Protein AF-A0A5M3WH03-F1 (afdb_monomer)

Solvent-accessible surface area (backbone atoms only — not comparable to full-atom values): 4444 Å² total; per-residue (Å²): 136,57,67,38,74,51,68,50,77,55,76,75,41,72,44,81,86,47,97,56,68,29,21,32,37,38,36,28,30,66,94,42,78,44,73,49,78,27,76,41,64,67,61,31,50,53,53,51,47,52,54,51,50,36,54,71,71,70,45,48,22,28,45,87,79,57,36,38,56,73,62,57,57,70,71,74,119

Mean predicted aligned error: 5.27 Å

pLDDT: mean 86.23, std 11.93, range [33.62, 95.25]

Radius of gyration: 12.66 Å; Cα contacts (8 Å, |Δi|>4): 134; chains: 1; bounding box: 31×32×27 Å

Foldseek 3Di:
DAWALPKAWDDWDFDPPDPATKIKTWMAGVPDIDIDIDRDPVVSVVVSVVVVVCSVVVFIADRVVRHGPVVVVVVPD

Sequence (77 aa):
MNLSYDVKLWEIKRNQSSKAPSYVVRWAVGRKERSRSFRTKALAESFLSDLRQAAKRGEAFDIDTGLPVSIAQSKKT

Structure (mmCIF, N/CA/C/O backbone):
data_AF-A0A5M3WH03-F1
#
_entry.id   AF-A0A5M3WH03-F1
#
loop_
_atom_site.group_PDB
_atom_site.id
_atom_site.type_symbol
_atom_site.label_atom_id
_atom_site.label_alt_id
_atom_site.label_comp_id
_atom_site.label_asym_id
_atom_site.label_entity_id
_atom_site.label_seq_id
_atom_site.pdbx_PDB_ins_code
_atom_site.Cartn_x
_atom_site.Cartn_y
_atom_site.Cartn_z
_atom_site.occupancy
_atom_site.B_iso_or_equiv
_atom_site.auth_seq_id
_atom_site.auth_comp_id
_atom_site.auth_asym_id
_atom_site.auth_atom_id
_atom_site.pdbx_PDB_model_num
ATOM 1 N N . MET A 1 1 ? -18.653 -0.081 3.280 1.00 61.47 1 MET A N 1
ATOM 2 C CA . MET A 1 1 ? -17.230 0.315 3.213 1.00 61.47 1 MET A CA 1
ATOM 3 C C . MET A 1 1 ? -16.722 0.353 4.633 1.00 61.47 1 MET A C 1
ATOM 5 O O . MET A 1 1 ? -17.253 1.125 5.421 1.00 61.47 1 MET A O 1
ATOM 9 N N . ASN A 1 2 ? -15.808 -0.544 4.993 1.00 85.00 2 ASN A N 1
ATOM 10 C CA . ASN A 1 2 ? -15.307 -0.613 6.363 1.00 85.00 2 ASN A CA 1
ATOM 11 C C . ASN A 1 2 ? -13.931 0.044 6.375 1.00 85.00 2 ASN A C 1
ATOM 13 O O . ASN A 1 2 ? -12.941 -0.603 6.060 1.00 85.00 2 ASN A O 1
ATOM 17 N N . LEU A 1 3 ? -13.886 1.341 6.655 1.00 89.50 3 LEU A N 1
ATOM 18 C CA . LEU A 1 3 ? -12.677 2.147 6.516 1.00 89.50 3 LEU A CA 1
ATOM 19 C C . LEU A 1 3 ? -11.861 2.164 7.818 1.00 89.50 3 LEU A C 1
ATOM 21 O O . LEU A 1 3 ? -12.424 2.117 8.910 1.00 89.50 3 LEU A O 1
ATOM 25 N N . SER A 1 4 ? -10.537 2.233 7.713 1.00 90.25 4 SER A N 1
ATOM 26 C CA . SER A 1 4 ? -9.625 2.399 8.845 1.00 90.25 4 SER A CA 1
ATOM 27 C C . SER A 1 4 ? -8.390 3.203 8.449 1.00 90.25 4 SER A C 1
ATOM 29 O O . SER A 1 4 ? -7.956 3.172 7.299 1.00 90.25 4 SER A O 1
ATOM 31 N N . TYR A 1 5 ? -7.825 3.907 9.426 1.00 91.25 5 TYR A N 1
ATOM 32 C CA . TYR A 1 5 ? -6.570 4.653 9.305 1.00 91.25 5 TYR A CA 1
ATOM 33 C C . TYR A 1 5 ? -5.389 3.915 9.946 1.00 91.25 5 TYR A C 1
ATOM 35 O O . TYR A 1 5 ? -4.246 4.343 9.804 1.00 91.25 5 TYR A O 1
ATOM 43 N N . ASP A 1 6 ? -5.647 2.804 10.646 1.00 91.19 6 ASP A N 1
ATOM 44 C CA . ASP A 1 6 ? -4.592 1.964 11.207 1.00 91.19 6 ASP A CA 1
ATOM 45 C C . ASP A 1 6 ? -3.958 1.155 10.075 1.00 91.19 6 ASP A C 1
ATOM 47 O O . ASP A 1 6 ? -4.494 0.131 9.650 1.00 91.19 6 ASP A O 1
ATOM 51 N N . VAL A 1 7 ? -2.847 1.657 9.535 1.00 92.44 7 VAL A N 1
ATOM 52 C CA . VAL A 1 7 ? -2.149 1.033 8.410 1.00 92.44 7 VAL A CA 1
ATOM 53 C C . VAL A 1 7 ? -0.720 0.705 8.802 1.00 92.44 7 VAL A C 1
ATOM 55 O O . VAL A 1 7 ? 0.058 1.579 9.182 1.00 92.44 7 VAL A O 1
ATOM 58 N N . LYS A 1 8 ? -0.346 -0.565 8.651 1.00 93.62 8 LYS A N 1
ATOM 59 C CA . LYS A 1 8 ? 1.033 -1.029 8.837 1.00 93.62 8 LYS A CA 1
ATOM 60 C C . LYS A 1 8 ? 1.612 -1.434 7.498 1.00 93.62 8 LYS A C 1
ATOM 62 O O . LYS A 1 8 ? 1.024 -2.240 6.787 1.00 93.62 8 LYS A O 1
ATOM 67 N N . LEU A 1 9 ? 2.760 -0.866 7.153 1.00 93.88 9 LEU A N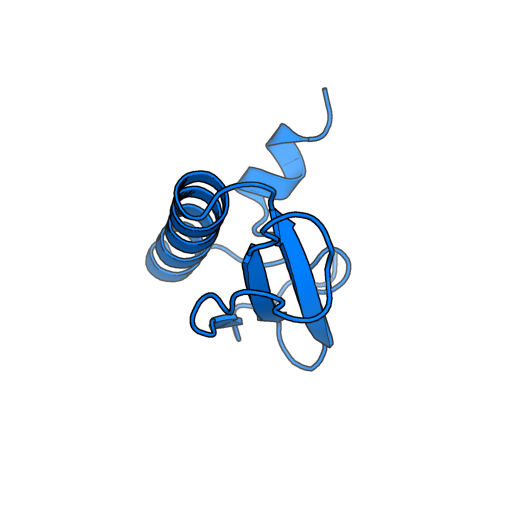 1
ATOM 68 C CA . LEU A 1 9 ? 3.448 -1.079 5.882 1.00 93.88 9 LEU A CA 1
ATOM 69 C C . LEU A 1 9 ? 4.779 -1.766 6.170 1.00 93.88 9 LEU A C 1
ATOM 71 O O . LEU A 1 9 ? 5.582 -1.248 6.943 1.00 93.88 9 LEU A O 1
ATOM 75 N N . TRP A 1 10 ? 5.020 -2.914 5.544 1.00 95.06 10 TRP A N 1
ATOM 76 C CA . TRP A 1 10 ? 6.294 -3.622 5.660 1.00 95.06 10 TRP A CA 1
ATOM 77 C C . TRP A 1 10 ? 7.198 -3.345 4.461 1.00 95.06 10 TRP A C 1
ATOM 79 O O . TRP A 1 10 ? 6.761 -2.884 3.405 1.00 95.06 10 TRP A O 1
ATOM 89 N N . GLU A 1 11 ? 8.479 -3.667 4.625 1.00 92.19 11 GLU A N 1
ATOM 90 C CA . GLU A 1 11 ? 9.450 -3.634 3.537 1.00 92.19 11 GLU A CA 1
ATOM 91 C C . GLU A 1 11 ? 9.171 -4.707 2.479 1.00 92.19 11 GLU A C 1
ATOM 93 O O . GLU A 1 11 ? 8.622 -5.781 2.752 1.00 92.19 11 GLU A O 1
ATOM 98 N N . ILE A 1 12 ? 9.584 -4.407 1.250 1.00 93.69 12 ILE A N 1
ATOM 99 C CA . ILE A 1 12 ? 9.403 -5.284 0.096 1.00 93.69 12 ILE A CA 1
ATOM 100 C C . ILE A 1 12 ? 10.331 -6.480 0.238 1.00 93.69 12 ILE A C 1
ATOM 102 O O . ILE A 1 12 ? 11.549 -6.329 0.318 1.00 93.69 12 ILE A O 1
ATOM 106 N N . LYS A 1 13 ? 9.762 -7.683 0.192 1.00 89.06 13 LYS A N 1
ATOM 107 C CA . LYS A 1 13 ? 10.540 -8.922 0.233 1.00 89.06 13 LYS A CA 1
ATOM 108 C C . LYS A 1 13 ? 10.578 -9.572 -1.138 1.00 89.06 13 LYS A C 1
ATOM 110 O O . LYS A 1 13 ? 9.546 -9.732 -1.786 1.00 89.06 13 LYS A O 1
ATOM 115 N N . ARG A 1 14 ? 11.765 -9.990 -1.579 1.00 85.81 14 ARG A N 1
ATOM 116 C CA . ARG A 1 14 ? 11.898 -10.852 -2.757 1.00 85.81 14 ARG A CA 1
ATOM 117 C C .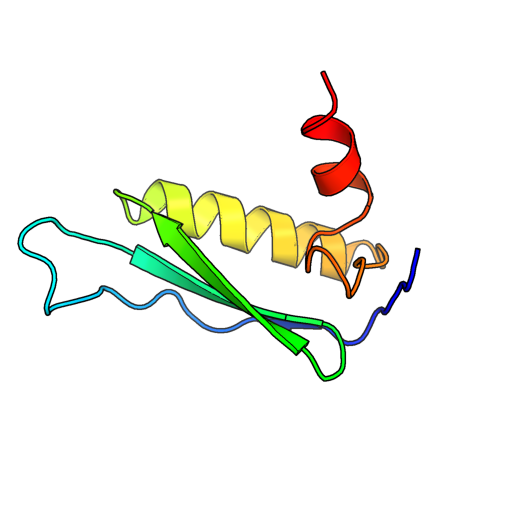 ARG A 1 14 ? 11.499 -12.274 -2.369 1.00 85.81 14 ARG A C 1
ATOM 119 O O . ARG A 1 14 ? 12.070 -12.842 -1.442 1.00 85.81 14 ARG A O 1
ATOM 126 N N . ASN A 1 15 ? 10.549 -12.852 -3.091 1.00 81.06 15 ASN A N 1
ATOM 127 C CA . ASN A 1 15 ? 10.257 -14.271 -3.003 1.00 81.06 15 ASN A CA 1
ATOM 128 C C . ASN A 1 15 ? 11.388 -15.038 -3.699 1.00 81.06 15 ASN A C 1
ATOM 130 O O . ASN A 1 15 ? 11.538 -14.960 -4.919 1.00 81.06 15 ASN A O 1
ATOM 134 N N . GLN A 1 16 ? 12.206 -15.724 -2.903 1.00 73.94 16 GLN A N 1
ATOM 135 C CA . GLN A 1 16 ? 13.335 -16.522 -3.386 1.00 73.94 16 GLN A CA 1
ATOM 136 C C . GLN A 1 16 ? 12.898 -17.896 -3.916 1.00 73.94 16 GLN A C 1
ATOM 138 O O . GLN A 1 16 ? 13.641 -18.517 -4.664 1.00 73.94 16 GLN A O 1
ATOM 143 N N . SER A 1 17 ? 11.692 -18.351 -3.556 1.00 76.44 17 SER A N 1
ATOM 144 C CA . SER A 1 17 ? 11.155 -19.661 -3.949 1.00 76.44 17 SER A CA 1
ATOM 145 C C . SER A 1 17 ? 10.555 -19.657 -5.366 1.00 76.44 17 SER A C 1
ATOM 147 O O . SER A 1 17 ? 10.444 -20.691 -6.021 1.00 76.44 17 SER A O 1
ATOM 149 N N . SER A 1 18 ? 10.193 -18.481 -5.891 1.00 73.44 18 SER A N 1
ATOM 150 C CA . SER A 1 18 ? 9.661 -18.358 -7.251 1.00 73.44 18 SER A CA 1
ATOM 151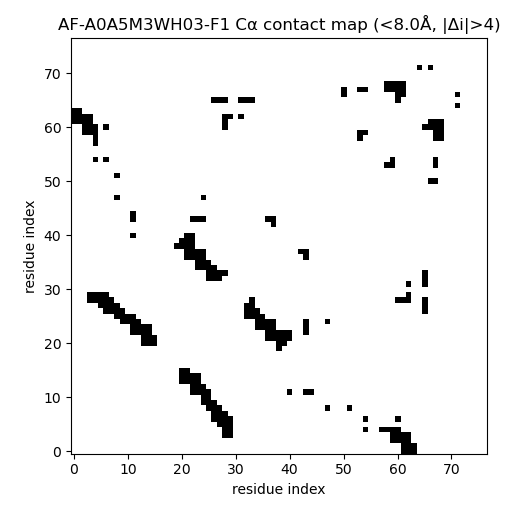 C C . SER A 1 18 ? 10.770 -18.438 -8.305 1.00 73.44 18 SER A C 1
ATOM 153 O O . SER A 1 18 ? 11.740 -17.686 -8.244 1.00 73.44 18 SER A O 1
ATOM 155 N N . LYS A 1 19 ? 10.565 -19.260 -9.349 1.00 74.31 19 LYS A N 1
ATOM 156 C CA . LYS A 1 19 ? 11.457 -19.342 -10.528 1.00 74.31 19 LYS A CA 1
ATOM 157 C C . LYS A 1 19 ? 11.688 -17.983 -11.210 1.00 74.31 19 LYS A C 1
ATOM 159 O O . LYS A 1 19 ? 12.743 -17.761 -11.790 1.00 74.31 19 LYS A O 1
ATOM 164 N N . ALA A 1 20 ? 10.713 -17.075 -11.130 1.00 74.69 20 ALA A N 1
ATOM 165 C CA . ALA A 1 20 ? 10.833 -15.693 -11.585 1.00 74.69 20 ALA A CA 1
ATOM 166 C C . ALA A 1 20 ? 10.955 -14.733 -10.386 1.00 74.69 20 ALA A C 1
ATOM 168 O O . ALA A 1 20 ? 10.228 -14.914 -9.398 1.00 74.69 20 ALA A O 1
ATOM 169 N N . PRO A 1 21 ? 11.806 -13.686 -10.466 1.00 72.62 21 PRO A N 1
ATOM 170 C CA . PRO A 1 21 ? 11.925 -12.695 -9.402 1.00 72.62 21 PRO A CA 1
ATOM 171 C C . PRO A 1 21 ? 10.551 -12.081 -9.124 1.00 72.62 21 PRO A C 1
ATOM 173 O O . PRO A 1 21 ? 9.948 -11.447 -9.983 1.00 72.62 21 PRO A O 1
ATOM 176 N N . SER A 1 22 ? 10.039 -12.322 -7.919 1.00 85.62 22 SER A N 1
ATOM 177 C CA . SER A 1 22 ? 8.750 -11.801 -7.472 1.00 85.62 22 SER A CA 1
ATOM 178 C C . SER A 1 22 ? 8.969 -10.978 -6.213 1.00 85.62 22 SER A C 1
ATOM 180 O O . SER A 1 22 ? 9.594 -11.444 -5.265 1.00 85.62 22 SER A O 1
ATOM 182 N N . TYR A 1 23 ? 8.469 -9.753 -6.198 1.00 91.94 23 TYR A N 1
ATOM 183 C CA . TYR A 1 23 ? 8.615 -8.800 -5.106 1.00 91.94 23 TYR A CA 1
ATOM 184 C C . TYR A 1 23 ? 7.272 -8.653 -4.410 1.00 91.94 23 TYR A C 1
ATOM 186 O O . TYR A 1 23 ? 6.282 -8.292 -5.039 1.00 91.94 23 TYR A O 1
ATOM 194 N N . VAL A 1 24 ? 7.222 -8.981 -3.126 1.00 92.50 24 VAL A N 1
ATOM 195 C CA . VAL A 1 24 ? 5.993 -8.996 -2.340 1.00 92.50 24 VAL A CA 1
ATOM 196 C C . VAL A 1 24 ? 5.952 -7.754 -1.467 1.00 92.50 24 VAL A C 1
ATOM 198 O O . VAL A 1 24 ? 6.826 -7.546 -0.624 1.00 92.50 24 VAL A O 1
ATOM 201 N N . VAL A 1 25 ? 4.911 -6.953 -1.662 1.00 94.50 25 VAL A N 1
ATOM 202 C CA . VAL A 1 25 ? 4.533 -5.863 -0.764 1.00 94.50 25 VAL A CA 1
ATOM 203 C C . VAL A 1 25 ? 3.542 -6.431 0.239 1.00 94.50 25 VAL A C 1
ATOM 205 O O . VAL A 1 25 ? 2.553 -7.050 -0.158 1.00 94.50 25 VAL A O 1
ATOM 208 N N . ARG A 1 26 ? 3.803 -6.232 1.531 1.00 94.50 26 ARG A N 1
ATOM 209 C CA . ARG A 1 26 ? 2.895 -6.604 2.620 1.00 94.50 26 ARG A CA 1
ATOM 210 C C . ARG A 1 26 ? 2.452 -5.352 3.352 1.00 94.50 26 ARG A C 1
ATOM 212 O O . ARG A 1 26 ? 3.270 -4.477 3.633 1.00 94.50 26 ARG A O 1
ATOM 219 N N . TRP A 1 27 ? 1.169 -5.285 3.667 1.00 95.25 27 TRP A N 1
ATOM 220 C CA . TRP A 1 27 ? 0.594 -4.220 4.476 1.00 95.25 27 TRP A CA 1
ATOM 221 C C . TRP A 1 27 ? -0.643 -4.734 5.207 1.00 95.25 27 TRP A C 1
ATOM 223 O O . TRP A 1 27 ? -1.173 -5.786 4.871 1.00 95.25 27 TRP A O 1
ATOM 233 N N . ALA A 1 28 ? -1.080 -4.033 6.239 1.00 94.25 28 ALA A N 1
ATOM 234 C CA . ALA A 1 28 ? -2.239 -4.399 7.031 1.00 94.25 28 ALA A CA 1
ATOM 235 C C . ALA A 1 28 ? -3.082 -3.160 7.247 1.00 94.25 28 ALA A C 1
ATOM 237 O O . ALA A 1 28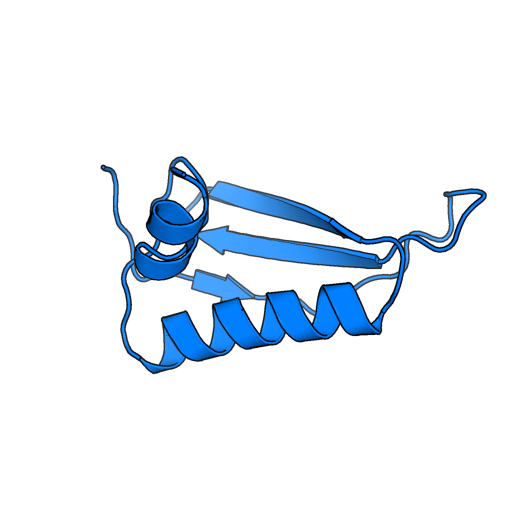 ? -2.540 -2.064 7.378 1.00 94.25 28 ALA A O 1
ATOM 238 N N . VAL A 1 29 ? -4.393 -3.363 7.264 1.00 94.00 29 VAL A N 1
ATOM 239 C CA . VAL A 1 29 ? -5.379 -2.323 7.536 1.00 94.00 29 VAL A CA 1
ATOM 240 C C . VAL A 1 29 ? -6.229 -2.814 8.702 1.00 94.00 29 VAL A C 1
ATOM 242 O O . VAL A 1 29 ? -6.950 -3.813 8.588 1.00 94.00 29 VAL A O 1
ATOM 245 N N . GLY A 1 30 ? -6.079 -2.172 9.858 1.00 90.88 30 GLY A N 1
ATOM 246 C CA . GLY A 1 30 ? -6.574 -2.670 11.134 1.00 90.88 30 GLY A CA 1
ATOM 247 C C . GLY A 1 30 ? -6.045 -4.077 11.427 1.00 90.88 30 GLY A C 1
ATOM 248 O O . GLY A 1 30 ? -4.845 -4.318 11.519 1.00 90.88 30 GLY A O 1
ATOM 249 N N . ARG A 1 31 ? -6.958 -5.050 11.542 1.00 88.75 31 ARG A N 1
ATOM 250 C CA . ARG A 1 31 ? -6.624 -6.454 11.855 1.00 88.75 31 ARG A CA 1
ATOM 251 C C . ARG A 1 31 ? -6.438 -7.352 10.628 1.00 88.75 31 ARG A C 1
ATOM 253 O O . ARG A 1 31 ? -6.195 -8.543 10.796 1.00 88.75 31 ARG A O 1
ATOM 260 N N . LYS A 1 32 ? -6.589 -6.827 9.406 1.00 91.25 32 LYS A N 1
ATOM 261 C CA . LYS A 1 32 ? -6.485 -7.630 8.179 1.00 91.25 32 LYS A CA 1
ATOM 262 C C . LYS A 1 32 ? -5.149 -7.389 7.484 1.00 91.25 32 LYS A C 1
ATOM 264 O O . LYS A 1 32 ? -4.895 -6.296 6.982 1.00 91.25 32 LYS A O 1
ATOM 269 N N . GLU A 1 33 ? -4.326 -8.430 7.413 1.00 93.75 33 GLU A N 1
ATOM 270 C CA . GLU A 1 33 ? -3.111 -8.438 6.598 1.00 93.75 33 GLU A CA 1
ATOM 271 C C . GLU A 1 33 ? -3.431 -8.634 5.113 1.00 93.75 33 GLU A C 1
ATOM 273 O O . GLU A 1 33 ? -4.354 -9.350 4.722 1.00 93.75 33 GLU A O 1
ATOM 278 N N . ARG A 1 34 ? -2.626 -7.997 4.271 1.00 92.75 34 ARG A N 1
ATOM 279 C CA . ARG A 1 34 ? -2.700 -8.027 2.817 1.00 92.75 34 ARG A CA 1
ATOM 280 C C . ARG A 1 34 ? -1.312 -8.180 2.237 1.00 92.75 34 ARG A C 1
ATOM 282 O O . ARG A 1 34 ? -0.304 -7.738 2.792 1.00 92.75 34 ARG A O 1
ATOM 289 N N . SER A 1 35 ? -1.268 -8.819 1.080 1.00 91.94 35 SER A N 1
ATOM 290 C CA . SER A 1 35 ? -0.042 -8.942 0.317 1.00 91.94 35 SER A CA 1
ATOM 291 C C . SER A 1 35 ? -0.330 -8.880 -1.171 1.00 91.94 35 SER A C 1
ATOM 293 O O . SER A 1 35 ? -1.397 -9.289 -1.630 1.00 91.94 35 SER A O 1
ATOM 295 N N . ARG A 1 36 ? 0.628 -8.349 -1.924 1.00 90.50 36 ARG A N 1
ATOM 296 C CA . ARG A 1 36 ? 0.577 -8.313 -3.382 1.00 90.50 36 ARG A CA 1
ATOM 297 C C . ARG A 1 36 ? 1.962 -8.550 -3.952 1.00 90.50 36 ARG A C 1
ATOM 299 O O . ARG A 1 36 ? 2.936 -7.953 -3.496 1.00 90.50 36 ARG A O 1
ATOM 306 N N . SER A 1 37 ? 2.040 -9.434 -4.939 1.00 90.25 37 SER A N 1
ATOM 307 C CA . SER A 1 37 ? 3.269 -9.769 -5.650 1.00 90.25 37 SER A CA 1
ATOM 308 C C . SER A 1 37 ? 3.398 -8.971 -6.950 1.00 90.25 37 SER A C 1
ATOM 310 O O . SER A 1 37 ? 2.424 -8.734 -7.664 1.00 90.25 37 SER A O 1
ATOM 312 N N . PHE A 1 38 ? 4.627 -8.572 -7.259 1.00 90.44 38 PHE A N 1
ATOM 313 C CA . PHE A 1 38 ? 5.009 -7.812 -8.446 1.00 90.44 38 PHE A CA 1
ATOM 314 C C . PHE A 1 38 ? 6.197 -8.476 -9.140 1.00 90.44 38 PHE A C 1
ATOM 316 O O . PHE A 1 38 ? 7.026 -9.111 -8.492 1.00 90.44 38 PHE A O 1
ATOM 323 N N . ARG A 1 39 ? 6.307 -8.311 -10.463 1.00 88.38 39 ARG A N 1
ATOM 324 C CA . ARG A 1 39 ? 7.401 -8.902 -11.259 1.00 88.38 39 ARG A CA 1
ATOM 325 C C . ARG A 1 39 ? 8.738 -8.173 -11.108 1.00 88.38 39 ARG A C 1
ATOM 327 O O . ARG A 1 39 ? 9.785 -8.764 -11.332 1.00 88.38 39 ARG A O 1
ATOM 334 N N . THR A 1 40 ? 8.720 -6.892 -10.751 1.00 90.38 40 THR A N 1
ATOM 335 C CA . THR A 1 40 ? 9.936 -6.080 -10.603 1.00 90.38 40 THR A CA 1
ATOM 336 C C . THR A 1 40 ? 9.916 -5.323 -9.283 1.00 90.38 40 THR A C 1
ATOM 338 O O . THR A 1 40 ? 8.846 -5.020 -8.745 1.00 90.38 40 THR A O 1
ATOM 341 N N . LYS A 1 41 ? 11.109 -5.008 -8.762 1.00 90.12 41 LYS A N 1
ATOM 342 C CA . LYS A 1 41 ? 11.257 -4.237 -7.522 1.00 90.12 41 LYS A CA 1
ATOM 343 C C . LYS A 1 41 ? 10.640 -2.849 -7.671 1.00 90.12 41 LYS A C 1
ATOM 3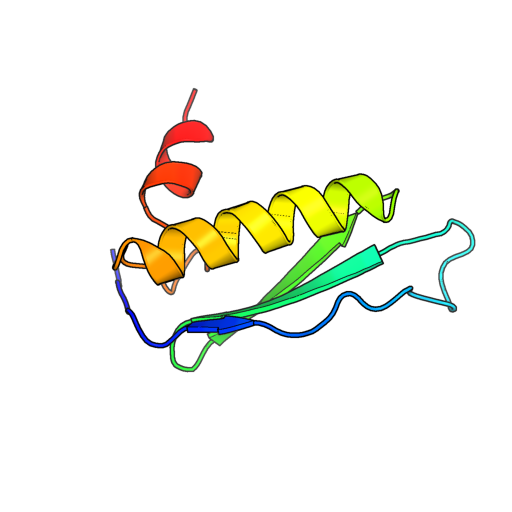45 O O . LYS A 1 41 ? 9.863 -2.449 -6.818 1.00 90.12 41 LYS A O 1
ATOM 350 N N . ALA A 1 42 ? 10.895 -2.192 -8.803 1.00 92.31 42 ALA A N 1
ATOM 351 C CA . ALA A 1 42 ? 10.383 -0.859 -9.100 1.00 92.31 42 ALA A CA 1
ATOM 352 C C . ALA A 1 42 ? 8.845 -0.786 -9.055 1.00 92.31 42 ALA A C 1
ATOM 354 O O . ALA A 1 42 ? 8.296 0.157 -8.494 1.00 92.31 42 ALA A O 1
ATOM 355 N N . LEU A 1 43 ? 8.137 -1.802 -9.573 1.00 93.12 43 LEU A N 1
ATOM 356 C CA . LEU A 1 43 ? 6.671 -1.854 -9.492 1.00 93.12 43 LEU A CA 1
ATOM 357 C C . LEU A 1 43 ? 6.181 -2.006 -8.046 1.00 93.12 43 LEU A C 1
ATOM 359 O O . LEU A 1 43 ? 5.211 -1.363 -7.649 1.00 93.12 43 LEU A O 1
ATOM 363 N N . ALA A 1 44 ? 6.863 -2.833 -7.250 1.00 93.56 44 ALA A N 1
ATOM 364 C CA . ALA A 1 44 ? 6.560 -2.977 -5.831 1.00 93.56 44 ALA A CA 1
ATOM 365 C C . ALA A 1 44 ? 6.858 -1.687 -5.043 1.00 93.56 44 ALA A C 1
ATOM 367 O O . ALA A 1 44 ? 6.075 -1.314 -4.174 1.00 93.56 44 ALA A O 1
ATOM 368 N N . GLU A 1 45 ? 7.959 -0.997 -5.352 1.00 94.56 45 GLU A N 1
ATOM 369 C CA . GLU A 1 45 ? 8.359 0.272 -4.728 1.00 94.56 45 GLU A CA 1
ATOM 370 C C . GLU A 1 45 ? 7.388 1.399 -5.064 1.00 94.56 45 GLU A C 1
ATOM 372 O O . GLU A 1 45 ? 6.965 2.114 -4.158 1.00 94.56 45 GLU A O 1
ATOM 377 N N . SER A 1 46 ? 6.971 1.510 -6.326 1.00 94.12 46 SER A N 1
ATOM 378 C CA . SER A 1 46 ? 5.940 2.461 -6.747 1.00 94.12 46 SER A CA 1
ATOM 379 C C . SER A 1 46 ? 4.634 2.216 -5.990 1.00 94.12 46 SER A C 1
ATOM 381 O O . SER A 1 46 ? 4.119 3.140 -5.369 1.00 94.12 46 SER A O 1
ATOM 383 N N . PHE A 1 47 ? 4.157 0.968 -5.930 1.00 93.56 47 PHE A N 1
ATOM 384 C CA . PHE A 1 47 ? 2.934 0.643 -5.193 1.00 93.56 47 PHE A CA 1
ATOM 385 C C . PHE A 1 47 ? 3.0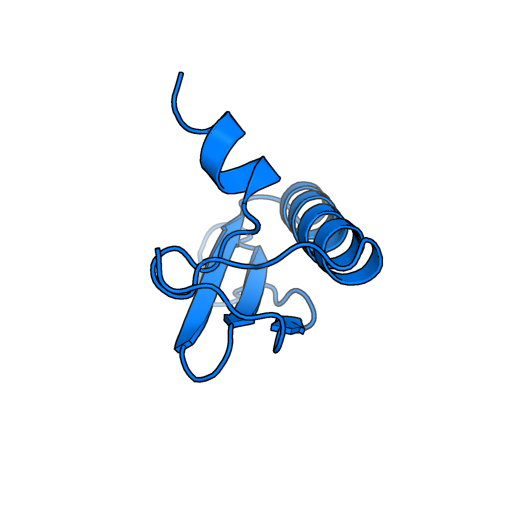57 0.917 -3.685 1.00 93.56 47 PHE A C 1
ATOM 387 O O . PHE A 1 47 ? 2.146 1.476 -3.080 1.00 93.56 47 PHE A O 1
ATOM 394 N N . LEU A 1 48 ? 4.185 0.562 -3.061 1.00 94.25 48 LEU A N 1
ATOM 395 C CA . LEU A 1 48 ? 4.425 0.859 -1.647 1.00 94.25 48 LEU A CA 1
ATOM 396 C C . LEU A 1 48 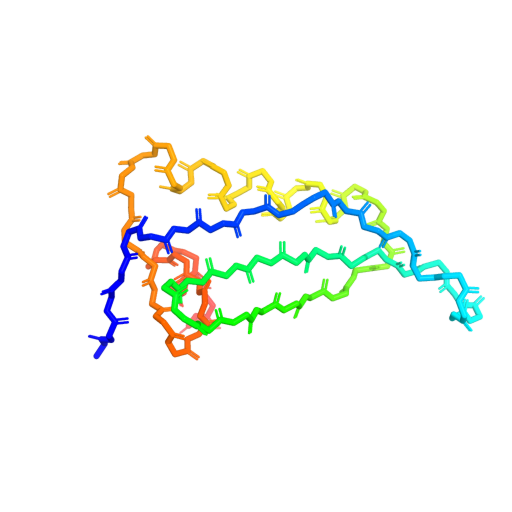? 4.487 2.373 -1.386 1.00 94.25 48 LEU A C 1
ATOM 398 O O . LEU A 1 48 ? 3.996 2.836 -0.356 1.00 94.25 48 LEU A O 1
ATOM 402 N N . SER A 1 49 ? 5.075 3.139 -2.308 1.00 94.62 49 SER A N 1
ATOM 403 C CA . SER A 1 49 ? 5.109 4.601 -2.250 1.00 94.62 49 SER A CA 1
ATOM 404 C C . SER A 1 49 ? 3.701 5.188 -2.303 1.00 94.62 49 SER A C 1
ATOM 406 O O . SER A 1 49 ? 3.366 6.037 -1.483 1.00 94.62 49 SER A O 1
ATOM 408 N N . ASP A 1 50 ? 2.842 4.692 -3.192 1.00 92.62 50 ASP A N 1
ATOM 409 C CA . ASP A 1 50 ? 1.430 5.076 -3.259 1.00 92.62 50 ASP A CA 1
ATOM 410 C C . ASP A 1 50 ? 0.694 4.847 -1.931 1.00 92.62 50 ASP A C 1
ATOM 412 O O . ASP A 1 50 ? 0.047 5.762 -1.415 1.00 92.62 50 ASP A O 1
ATOM 416 N N . LEU A 1 51 ? 0.859 3.670 -1.313 1.00 93.50 51 LEU A N 1
ATOM 417 C CA . LEU A 1 51 ? 0.265 3.386 -0.001 1.00 93.50 51 LEU A CA 1
ATOM 418 C C . LEU A 1 51 ? 0.811 4.322 1.090 1.00 93.50 51 LEU A C 1
ATOM 420 O O . LEU A 1 51 ? 0.047 4.838 1.904 1.00 93.50 51 LEU A O 1
ATOM 424 N N . ARG A 1 52 ? 2.125 4.582 1.103 1.00 94.06 52 ARG A N 1
ATOM 425 C CA . ARG A 1 52 ? 2.746 5.527 2.047 1.00 94.06 52 ARG A CA 1
ATOM 426 C C . ARG A 1 52 ? 2.208 6.940 1.869 1.00 94.06 52 ARG A C 1
ATOM 428 O O . ARG A 1 52 ? 1.950 7.616 2.859 1.00 94.06 52 ARG A O 1
ATOM 435 N N . GLN A 1 53 ? 2.041 7.390 0.629 1.00 94.06 53 GLN A N 1
ATOM 436 C CA . GLN A 1 53 ? 1.508 8.714 0.335 1.00 94.06 53 GLN A CA 1
ATOM 437 C C . GLN A 1 53 ? 0.042 8.826 0.756 1.00 94.06 53 GLN A C 1
ATOM 439 O O . GLN A 1 53 ? -0.318 9.817 1.382 1.00 94.06 53 GLN A O 1
ATOM 444 N N . ALA A 1 54 ? -0.782 7.810 0.491 1.00 91.81 54 ALA A N 1
ATOM 445 C CA . ALA A 1 54 ? -2.165 7.777 0.959 1.00 91.81 54 ALA A CA 1
ATOM 446 C C . ALA A 1 54 ? -2.251 7.840 2.493 1.00 91.81 54 ALA A C 1
ATOM 448 O O . ALA A 1 54 ? -2.970 8.678 3.033 1.00 91.81 54 ALA A O 1
ATOM 449 N N . ALA A 1 55 ? -1.439 7.047 3.199 1.00 90.81 55 ALA A N 1
ATOM 450 C CA . ALA A 1 55 ? -1.362 7.106 4.658 1.00 90.81 55 ALA A CA 1
ATOM 451 C C . ALA A 1 55 ? -0.889 8.485 5.156 1.00 90.81 55 ALA A C 1
ATOM 453 O O . ALA A 1 55 ? -1.484 9.052 6.069 1.00 90.81 55 ALA A O 1
ATOM 454 N N . LYS A 1 56 ? 0.132 9.076 4.516 1.00 92.12 56 LYS A N 1
ATOM 455 C CA . LYS A 1 56 ? 0.650 10.414 4.852 1.00 92.12 56 LYS A CA 1
ATOM 456 C C . LYS A 1 56 ? -0.386 11.521 4.638 1.00 92.12 56 LYS A C 1
ATOM 458 O O . LYS A 1 56 ? -0.397 12.488 5.391 1.00 92.12 56 LYS A O 1
ATOM 463 N N . ARG A 1 57 ? -1.249 11.391 3.628 1.00 91.00 57 ARG A N 1
ATOM 464 C CA . ARG A 1 57 ? -2.360 12.322 3.371 1.00 91.00 57 ARG A CA 1
ATOM 465 C C . ARG A 1 57 ? -3.506 12.193 4.383 1.00 91.00 57 ARG A C 1
ATOM 467 O O . ARG A 1 57 ? -4.437 12.986 4.315 1.00 91.00 57 ARG A O 1
ATOM 474 N N . GLY A 1 58 ? -3.462 11.215 5.291 1.00 90.25 58 GLY A N 1
ATOM 475 C CA . GLY A 1 58 ? -4.581 10.914 6.183 1.00 90.25 58 GLY A CA 1
ATOM 476 C C . GLY A 1 58 ? -5.765 10.307 5.432 1.00 90.25 58 GLY A C 1
ATOM 477 O O . GLY A 1 58 ? -6.913 10.511 5.812 1.00 90.25 58 GLY A O 1
ATOM 478 N N . GLU A 1 59 ? -5.502 9.598 4.334 1.00 91.19 59 GLU A N 1
ATOM 479 C CA . GLU A 1 59 ? -6.537 8.930 3.557 1.00 91.19 59 GLU A CA 1
ATOM 480 C C . GLU A 1 59 ? -6.973 7.638 4.256 1.00 91.19 59 GLU A C 1
ATOM 482 O O . GLU A 1 59 ? -6.148 6.895 4.793 1.00 91.19 59 GLU A O 1
ATOM 487 N N . ALA A 1 60 ? -8.276 7.360 4.248 1.00 89.00 60 ALA A N 1
ATOM 488 C CA . ALA A 1 60 ? -8.801 6.134 4.825 1.00 89.00 60 ALA A CA 1
ATOM 489 C C . ALA A 1 60 ? -8.521 4.937 3.906 1.00 89.00 60 ALA A C 1
ATOM 491 O O . ALA A 1 60 ? -8.564 5.049 2.678 1.00 89.00 60 ALA A O 1
ATOM 492 N N . PHE A 1 61 ? -8.277 3.776 4.502 1.00 93.06 61 PHE A N 1
ATOM 493 C CA . PHE A 1 61 ? -8.095 2.521 3.787 1.00 93.06 61 PHE A CA 1
ATOM 494 C C . PHE A 1 61 ? -9.308 1.641 4.010 1.00 93.06 61 PHE A C 1
ATOM 496 O O . PHE A 1 61 ? -9.768 1.471 5.138 1.00 93.06 61 PHE A O 1
ATOM 503 N N . ASP A 1 62 ? -9.830 1.056 2.943 1.00 90.94 62 ASP A N 1
ATOM 504 C CA . ASP A 1 62 ? -10.900 0.083 3.063 1.00 90.94 62 ASP A CA 1
ATOM 505 C C . ASP A 1 62 ? -10.322 -1.247 3.560 1.00 90.94 62 ASP A C 1
ATOM 507 O O . ASP A 1 62 ? -9.403 -1.805 2.973 1.00 90.94 62 ASP A O 1
ATOM 511 N N . ILE A 1 63 ? -10.837 -1.756 4.676 1.00 88.69 63 ILE A N 1
ATOM 512 C CA . ILE A 1 63 ? -10.381 -2.994 5.322 1.00 88.69 63 ILE A CA 1
ATOM 513 C C . ILE A 1 63 ? -10.661 -4.214 4.429 1.00 88.69 63 ILE A C 1
ATOM 515 O O . ILE A 1 63 ? -9.922 -5.208 4.457 1.00 88.69 63 ILE A O 1
ATOM 519 N N . ASP A 1 64 ? -11.724 -4.169 3.626 1.00 86.06 64 ASP A N 1
ATOM 520 C CA . ASP A 1 64 ? -12.147 -5.298 2.801 1.00 86.06 64 ASP A CA 1
ATOM 521 C C . ASP A 1 64 ? -11.308 -5.483 1.532 1.00 86.06 64 ASP A C 1
ATOM 523 O O . ASP A 1 64 ? -11.041 -6.606 1.108 1.00 86.06 64 ASP A O 1
ATOM 527 N N . THR A 1 65 ? -10.778 -4.398 0.988 1.00 85.38 65 THR A N 1
ATOM 528 C CA . THR A 1 65 ? -9.840 -4.421 -0.143 1.00 85.38 65 THR A CA 1
ATOM 529 C C . THR A 1 65 ? -8.387 -4.279 0.306 1.00 85.38 65 THR A C 1
ATOM 531 O O . THR A 1 65 ? -7.468 -4.754 -0.362 1.00 85.38 65 THR A O 1
ATOM 534 N N . GLY A 1 66 ? -8.167 -3.650 1.458 1.00 86.19 66 GLY A N 1
ATOM 535 C CA . GLY A 1 66 ? -6.872 -3.191 1.937 1.00 86.19 66 GLY A CA 1
ATOM 536 C C . GLY A 1 66 ? -6.350 -1.952 1.218 1.00 86.19 66 GLY A C 1
ATOM 537 O O . GLY A 1 66 ? -5.209 -1.575 1.452 1.00 86.19 66 GLY A O 1
ATOM 538 N N . LEU A 1 67 ? -7.108 -1.356 0.300 1.00 89.06 67 LEU A N 1
ATOM 539 C CA . LEU A 1 67 ? -6.622 -0.263 -0.533 1.00 89.06 67 LEU A CA 1
ATOM 540 C C . LEU A 1 67 ? -7.120 1.086 -0.006 1.00 89.06 67 LEU A C 1
ATOM 542 O O . LEU A 1 67 ? -8.216 1.162 0.555 1.00 89.06 67 LEU A O 1
ATOM 546 N N . PRO A 1 68 ? -6.338 2.157 -0.198 1.00 90.25 68 PRO A N 1
ATOM 547 C CA . PRO A 1 68 ? -6.811 3.503 0.074 1.00 90.25 68 PRO A CA 1
ATOM 548 C C . PRO A 1 68 ? -7.928 3.873 -0.911 1.00 90.25 68 PRO A C 1
ATOM 550 O O . PRO A 1 68 ? -7.946 3.391 -2.051 1.00 90.25 68 PRO A O 1
ATOM 553 N N . VAL A 1 69 ? -8.881 4.690 -0.460 1.00 84.81 69 VAL A N 1
ATOM 554 C CA . VAL A 1 69 ? -10.119 5.001 -1.201 1.00 84.81 69 VAL A CA 1
ATOM 555 C C . VAL A 1 69 ? -9.834 5.538 -2.613 1.00 84.81 69 VAL A C 1
ATOM 557 O O . VAL A 1 69 ? -10.498 5.129 -3.565 1.00 84.81 69 VAL A O 1
ATOM 560 N N . SER A 1 70 ? -8.796 6.358 -2.775 1.00 81.50 70 SER A N 1
ATOM 561 C CA . SER A 1 70 ? -8.364 6.937 -4.052 1.00 81.50 70 SER A CA 1
ATOM 562 C C . SER A 1 70 ? -7.885 5.870 -5.045 1.00 81.50 70 SER A C 1
ATOM 564 O O . SER A 1 70 ? -8.279 5.859 -6.214 1.00 81.50 70 SER A O 1
ATOM 566 N N . ILE A 1 71 ? -7.114 4.882 -4.575 1.00 80.38 71 ILE A N 1
ATOM 567 C CA . ILE A 1 71 ? -6.648 3.767 -5.421 1.00 80.38 71 ILE A CA 1
ATOM 568 C C . ILE A 1 71 ? -7.796 2.799 -5.727 1.00 80.38 71 ILE A C 1
ATOM 570 O O . ILE A 1 71 ? -7.895 2.287 -6.844 1.00 80.38 71 ILE A O 1
ATOM 574 N N . ALA A 1 72 ? -8.677 2.547 -4.756 1.00 70.44 72 ALA A N 1
ATOM 575 C CA . ALA A 1 72 ? -9.841 1.687 -4.947 1.00 70.44 72 ALA A CA 1
ATOM 576 C C . ALA A 1 72 ? -10.804 2.243 -6.014 1.00 70.44 72 ALA A C 1
ATOM 578 O O . ALA A 1 72 ? -11.396 1.464 -6.762 1.00 70.44 72 ALA A O 1
ATOM 579 N N . GLN A 1 73 ? -10.926 3.571 -6.131 1.00 60.81 73 GLN A N 1
ATOM 580 C CA . GLN A 1 73 ? -11.731 4.216 -7.172 1.00 60.81 73 GLN A CA 1
ATOM 581 C C . GLN A 1 73 ? -11.090 4.151 -8.563 1.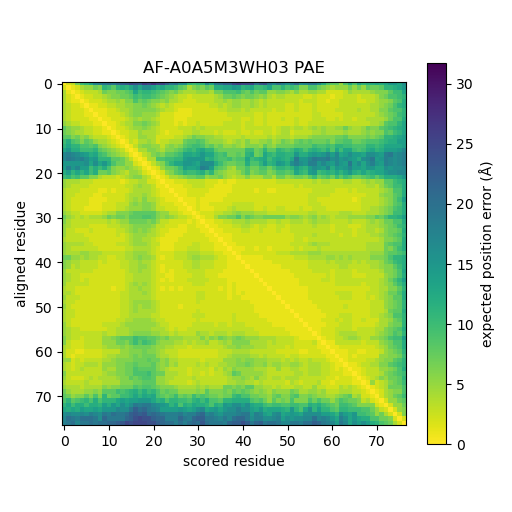00 60.81 73 GLN A C 1
ATOM 583 O O . GLN A 1 73 ? -11.803 3.932 -9.538 1.00 60.81 73 GLN A O 1
ATOM 588 N N . SER A 1 74 ? -9.762 4.255 -8.670 1.00 58.78 74 SER A N 1
ATOM 5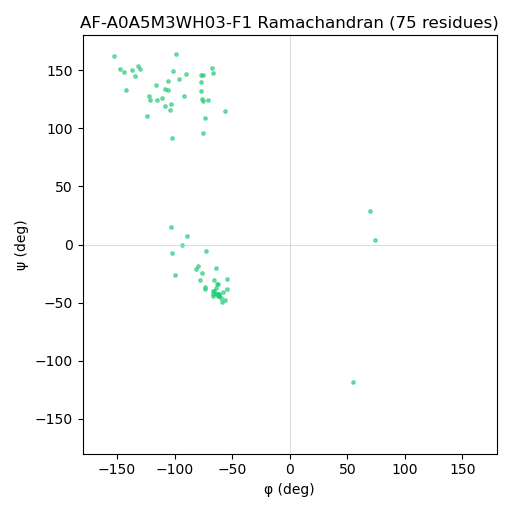89 C CA . SER A 1 74 ? -9.063 4.206 -9.967 1.00 58.78 74 SER A CA 1
ATOM 590 C C . SER A 1 74 ? -9.200 2.853 -10.689 1.00 58.78 74 SER A C 1
ATOM 592 O O . SER A 1 74 ? -9.060 2.773 -11.904 1.00 58.78 74 SER A O 1
ATOM 594 N N . LYS A 1 75 ? -9.528 1.777 -9.961 1.00 51.50 75 LYS A N 1
ATOM 595 C CA . LYS A 1 75 ? -9.675 0.419 -10.511 1.00 51.50 75 LYS A CA 1
ATOM 596 C C . LYS A 1 75 ? -11.094 0.086 -11.004 1.00 51.50 75 LYS A C 1
ATOM 598 O O . LYS A 1 75 ? -11.355 -1.078 -11.299 1.00 51.50 75 LYS A O 1
ATOM 603 N N . LYS A 1 76 ? -12.009 1.064 -11.031 1.00 44.53 76 LYS A N 1
ATOM 604 C CA . LYS A 1 76 ? -13.439 0.886 -11.345 1.00 44.53 76 LYS A CA 1
ATOM 605 C C . LYS A 1 76 ? -13.852 1.334 -12.759 1.00 44.53 76 LYS A C 1
ATOM 607 O O . LYS A 1 76 ? -15.049 1.478 -12.994 1.00 44.53 76 LYS A O 1
ATOM 612 N N . THR A 1 77 ? -12.890 1.532 -13.659 1.00 33.62 77 THR A N 1
ATOM 613 C CA . THR A 1 77 ? -13.120 1.874 -15.074 1.00 33.62 77 THR A CA 1
ATOM 614 C C . THR A 1 77 ? -12.943 0.658 -15.967 1.00 33.62 77 THR A C 1
ATOM 616 O O . THR A 1 77 ? -11.968 -0.095 -15.732 1.00 33.62 77 THR A O 1
#

Nearest PDB structures (foldseek):
  2l33-assembly1_A  TM=5.822E-01  e=1.037E+00  Homo sapiens
  2l2k-assembly1_B  TM=4.635E-01  e=1.240E+00  Mus musculus
  4m2z-assembly1_A  TM=3.780E-01  e=5.370E-01  Aquifex aeolicus VF5
  1yz9-assembly1_B  TM=3.790E-01  e=6.820E-01  Aquifex aeolicus
  8dfv-assembly1_K  TM=3.773E-01  e=1.168E+00  Drosophila melanogaster

Secondary structure (DSSP, 8-state):
--EE--EEEPPPEEESSSSS-EEEEEEEETTEEEEEEESSHHHHHHHHHHHHHHHHTT--EETTT-SBHHHHHHT--

Organism: NCBI:txid150177